Protein AF-A0A1E7RS22-F1 (afdb_monomer_lite)

Sequence (144 aa):
MAFDRTLHEDLAPDIVWSCWLAAHNDGAGYPSGLGAARYRNAADSGSMVHVKADMDSVRAYWDENANFLRDHYVFSLDKRWIVRLDQDTTLFLGRLEFMQSVTKRLGGIAEVRKMMDDDLIGGAVDVVGLGGYIDGLLDPLSRR

Structure (mmCIF, N/CA/C/O backbone):
data_AF-A0A1E7RS22-F1
#
_entry.id   AF-A0A1E7RS22-F1
#
loop_
_atom_site.group_PDB
_atom_site.id
_atom_site.type_symbol
_atom_site.label_atom_id
_atom_site.label_alt_id
_atom_site.label_comp_id
_atom_site.label_asym_id
_atom_site.label_entity_id
_atom_site.label_seq_id
_atom_site.pdbx_PDB_ins_code
_atom_site.Cartn_x
_atom_site.Cartn_y
_atom_site.Cartn_z
_atom_site.occupancy
_atom_site.B_iso_or_equiv
_atom_site.auth_seq_id
_atom_site.auth_comp_id
_atom_site.auth_asym_id
_atom_site.auth_atom_id
_atom_site.pdbx_PDB_model_num
ATOM 1 N N . MET A 1 1 ? -0.736 -4.190 6.047 1.00 92.25 1 MET A N 1
ATOM 2 C CA . MET A 1 1 ? -2.081 -3.675 5.708 1.00 92.25 1 MET A CA 1
ATOM 3 C C . MET A 1 1 ? -2.543 -4.391 4.455 1.00 92.25 1 MET A C 1
ATOM 5 O O . MET A 1 1 ? -1.691 -4.772 3.658 1.00 92.25 1 MET A O 1
ATOM 9 N N . ALA A 1 2 ? -3.840 -4.615 4.306 1.00 91.81 2 ALA A N 1
ATOM 10 C CA . ALA A 1 2 ? -4.428 -5.329 3.178 1.00 91.81 2 ALA A CA 1
ATOM 11 C C . ALA A 1 2 ? -5.670 -4.565 2.718 1.00 91.81 2 ALA A C 1
ATOM 13 O O . ALA A 1 2 ? -6.405 -4.087 3.579 1.00 91.81 2 ALA A O 1
ATOM 14 N N . PHE A 1 3 ? -5.856 -4.450 1.406 1.00 91.94 3 PHE A N 1
ATOM 15 C CA . PHE A 1 3 ? -6.994 -3.765 0.793 1.00 91.94 3 PHE A CA 1
ATOM 16 C C . PHE A 1 3 ? -7.531 -4.592 -0.376 1.00 91.94 3 PHE A C 1
ATOM 18 O O . PHE A 1 3 ? -6.738 -5.168 -1.127 1.00 91.94 3 PHE A O 1
ATOM 25 N N . ASP A 1 4 ? -8.849 -4.667 -0.510 1.00 89.19 4 ASP A N 1
ATOM 26 C CA . ASP A 1 4 ? -9.539 -5.249 -1.650 1.00 89.19 4 ASP A CA 1
ATOM 27 C C . ASP A 1 4 ? -9.197 -4.435 -2.892 1.00 89.19 4 ASP A C 1
ATOM 29 O O . ASP A 1 4 ? -9.466 -3.240 -3.010 1.00 89.19 4 ASP A O 1
ATOM 33 N N . ARG A 1 5 ? -8.569 -5.105 -3.846 1.00 83.44 5 ARG A N 1
ATOM 34 C CA . ARG A 1 5 ? -8.116 -4.462 -5.067 1.00 83.44 5 ARG A CA 1
ATOM 35 C C . ARG A 1 5 ? -9.280 -4.044 -5.969 1.00 83.44 5 ARG A C 1
ATOM 37 O O . ARG A 1 5 ? -9.139 -3.107 -6.749 1.00 83.44 5 ARG A O 1
ATOM 44 N N . THR A 1 6 ? -10.397 -4.760 -5.919 1.00 82.56 6 THR A N 1
ATOM 45 C CA . THR A 1 6 ? -11.526 -4.587 -6.840 1.00 82.56 6 THR A CA 1
ATOM 46 C C . THR A 1 6 ? -12.321 -3.311 -6.579 1.00 82.56 6 THR A C 1
ATOM 48 O O . THR A 1 6 ? -13.081 -2.877 -7.446 1.00 82.56 6 THR A O 1
ATOM 51 N N . LEU A 1 7 ? -12.118 -2.691 -5.414 1.00 85.56 7 LEU A N 1
ATOM 52 C CA . LEU A 1 7 ? -12.815 -1.481 -4.992 1.00 85.56 7 LEU A CA 1
ATOM 53 C C . LEU A 1 7 ? -12.100 -0.185 -5.398 1.00 85.56 7 LEU A C 1
ATOM 55 O O . LEU A 1 7 ? -12.718 0.879 -5.347 1.00 85.56 7 LEU A O 1
ATOM 59 N N . HIS A 1 8 ? -10.835 -0.258 -5.831 1.00 86.00 8 HIS A N 1
ATOM 60 C CA . HIS A 1 8 ? -10.003 0.923 -6.095 1.00 86.00 8 HIS A CA 1
ATOM 61 C C . HIS A 1 8 ? -9.369 0.888 -7.479 1.00 86.00 8 HIS A C 1
ATOM 63 O O . HIS A 1 8 ? -8.784 -0.115 -7.885 1.00 86.00 8 HIS A O 1
ATOM 69 N N . GLU A 1 9 ? -9.399 2.028 -8.168 1.00 81.50 9 GLU A N 1
ATOM 70 C CA . GLU A 1 9 ? -8.695 2.222 -9.442 1.00 81.50 9 GLU A CA 1
ATOM 71 C C . GLU A 1 9 ? -7.182 2.001 -9.276 1.00 81.50 9 GLU A C 1
ATOM 73 O O . GLU A 1 9 ? -6.562 1.275 -10.053 1.00 81.50 9 GLU A O 1
ATOM 78 N N . ASP A 1 10 ? -6.617 2.515 -8.180 1.00 82.50 10 ASP A N 1
ATOM 79 C CA . ASP A 1 10 ? -5.202 2.381 -7.828 1.00 82.50 10 ASP A CA 1
ATOM 80 C C . ASP A 1 10 ? -4.881 1.131 -6.999 1.00 82.50 10 ASP A C 1
ATOM 82 O O . ASP A 1 10 ? -3.869 1.070 -6.293 1.00 82.50 10 ASP A O 1
ATOM 86 N N . LEU A 1 11 ? -5.728 0.101 -7.069 1.00 86.69 11 LEU A N 1
ATOM 87 C CA . LEU A 1 11 ? -5.538 -1.195 -6.405 1.00 86.69 11 LEU A CA 1
ATOM 88 C C . LEU A 1 11 ? -5.602 -1.142 -4.862 1.00 86.69 11 LEU A C 1
ATOM 90 O O . LEU A 1 11 ? -5.609 -2.188 -4.217 1.00 86.69 11 LEU A O 1
ATOM 94 N N . ALA A 1 12 ? -5.622 0.047 -4.264 1.00 92.06 12 ALA A N 1
ATOM 95 C CA . ALA A 1 12 ? -5.824 0.351 -2.850 1.00 92.06 12 ALA A CA 1
ATOM 96 C C . ALA A 1 12 ? -6.250 1.830 -2.722 1.00 92.06 12 ALA A C 1
ATOM 98 O O . ALA A 1 12 ? -6.058 2.582 -3.681 1.00 92.06 12 ALA A O 1
ATOM 99 N N . PRO A 1 13 ? -6.754 2.292 -1.560 1.00 93.56 13 PRO A N 1
ATOM 100 C CA . PRO A 1 13 ? -7.180 3.682 -1.415 1.00 93.56 13 PRO A CA 1
ATOM 101 C C . PRO A 1 13 ? -6.041 4.685 -1.672 1.00 93.56 13 PRO A C 1
ATOM 103 O O . PRO A 1 13 ? -4.956 4.559 -1.095 1.00 93.56 13 PRO A O 1
ATOM 106 N N . ASP A 1 14 ? -6.303 5.742 -2.445 1.00 93.31 14 ASP A N 1
ATOM 107 C CA . ASP A 1 14 ? -5.317 6.765 -2.849 1.00 93.31 14 ASP A CA 1
ATOM 108 C C . ASP A 1 14 ? -4.537 7.369 -1.672 1.00 93.31 14 ASP A C 1
ATOM 110 O O . ASP A 1 14 ? -3.338 7.660 -1.760 1.00 93.31 14 ASP A O 1
ATOM 114 N N . ILE A 1 15 ? -5.211 7.554 -0.533 1.00 95.06 15 ILE A N 1
ATOM 115 C CA . ILE A 1 15 ? -4.597 8.110 0.675 1.00 95.06 15 ILE A CA 1
ATOM 116 C C . ILE A 1 15 ? -3.533 7.173 1.264 1.00 95.06 15 ILE A C 1
ATOM 118 O O . ILE A 1 15 ? -2.522 7.652 1.786 1.00 95.06 15 ILE A O 1
ATOM 122 N N . VAL A 1 16 ? -3.711 5.851 1.135 1.00 95.88 16 VAL A N 1
ATOM 123 C CA . VAL A 1 16 ? -2.733 4.839 1.563 1.00 95.88 16 VAL A CA 1
ATOM 124 C C . VAL A 1 16 ? -1.474 4.984 0.735 1.00 95.88 16 VAL A C 1
ATOM 126 O O . VAL A 1 16 ? -0.396 5.147 1.304 1.00 95.88 16 VAL A O 1
ATOM 129 N N . TRP A 1 17 ? -1.608 5.008 -0.589 1.00 95.00 17 TRP A N 1
ATOM 130 C CA . TRP A 1 17 ? -0.487 5.211 -1.500 1.00 95.00 17 TRP A CA 1
ATOM 131 C C . TRP A 1 17 ? 0.230 6.539 -1.267 1.00 95.00 17 TRP A C 1
ATOM 133 O O . TRP A 1 17 ? 1.459 6.573 -1.172 1.00 95.00 17 TRP A O 1
ATOM 143 N N . SER A 1 18 ? -0.531 7.618 -1.092 1.00 94.69 18 SER A N 1
ATOM 144 C CA . SER A 1 18 ? 0.008 8.951 -0.814 1.00 94.69 18 SER A CA 1
ATOM 145 C C . SER A 1 18 ? 0.858 8.956 0.459 1.00 94.69 18 SER A C 1
ATOM 147 O O . SER A 1 18 ? 1.999 9.421 0.459 1.00 94.69 18 SER A O 1
ATOM 149 N N . CYS A 1 19 ? 0.343 8.374 1.545 1.00 96.00 19 CYS A N 1
ATOM 150 C CA . CYS A 1 19 ? 1.058 8.266 2.816 1.00 96.00 19 CYS A CA 1
ATOM 151 C C . CYS A 1 19 ? 2.251 7.300 2.744 1.00 96.00 19 CYS A C 1
ATOM 153 O O . CYS A 1 19 ? 3.281 7.545 3.379 1.00 96.00 19 CYS A O 1
ATOM 155 N N . TRP A 1 20 ? 2.129 6.224 1.965 1.00 95.88 20 TRP A N 1
ATOM 156 C CA . TRP A 1 20 ? 3.171 5.224 1.747 1.00 95.88 20 TRP A CA 1
ATOM 157 C C . TRP A 1 20 ? 4.380 5.811 1.019 1.00 95.88 20 TRP A C 1
ATOM 159 O O . TRP A 1 20 ? 5.511 5.714 1.502 1.00 95.88 20 TRP A O 1
ATOM 169 N N . LEU A 1 21 ? 4.141 6.479 -0.112 1.00 94.12 21 LEU A N 1
ATOM 170 C CA . LEU A 1 21 ? 5.186 7.122 -0.904 1.00 94.12 21 LEU A CA 1
ATOM 171 C C . LEU A 1 21 ? 5.774 8.336 -0.182 1.00 94.12 21 LEU A C 1
ATOM 173 O O . LEU A 1 21 ? 6.987 8.522 -0.221 1.00 94.12 21 LEU A O 1
ATOM 177 N N . ALA A 1 22 ? 4.970 9.106 0.559 1.00 93.06 22 ALA A N 1
ATOM 178 C CA . ALA A 1 22 ? 5.489 10.173 1.416 1.00 93.06 22 ALA A CA 1
ATOM 179 C C . ALA A 1 22 ? 6.453 9.628 2.485 1.00 93.06 22 ALA A C 1
ATOM 181 O O . ALA A 1 22 ? 7.555 10.145 2.647 1.00 93.06 22 ALA A O 1
ATOM 182 N N . ALA A 1 23 ? 6.090 8.541 3.178 1.00 93.25 23 ALA A N 1
ATOM 183 C CA . ALA A 1 23 ? 6.978 7.914 4.158 1.00 93.25 23 ALA A CA 1
ATOM 184 C C . ALA A 1 23 ? 8.257 7.344 3.520 1.00 93.25 23 ALA A C 1
ATOM 186 O O . ALA A 1 23 ? 9.321 7.387 4.140 1.00 93.25 23 ALA A O 1
ATOM 187 N N . HIS A 1 24 ? 8.167 6.815 2.295 1.00 93.06 24 HIS A N 1
ATOM 188 C CA . HIS A 1 24 ? 9.332 6.362 1.533 1.00 93.06 24 HIS A CA 1
ATOM 189 C C . HIS A 1 24 ? 10.264 7.531 1.195 1.00 93.06 24 HIS A C 1
ATOM 191 O O . HIS A 1 24 ? 11.454 7.460 1.498 1.00 93.06 24 HIS A O 1
ATOM 197 N N . ASN A 1 25 ? 9.713 8.614 0.649 1.00 90.56 25 ASN A N 1
ATOM 198 C CA . ASN A 1 25 ? 10.466 9.787 0.215 1.00 90.56 25 ASN A CA 1
ATOM 199 C C . ASN A 1 25 ? 11.093 10.558 1.390 1.00 90.56 25 ASN A C 1
ATOM 201 O O . ASN A 1 25 ? 12.223 11.017 1.269 1.00 90.56 25 ASN A O 1
ATOM 205 N N . ASP A 1 26 ? 10.429 10.632 2.549 1.00 87.38 26 ASP A N 1
ATOM 206 C CA . ASP A 1 26 ? 10.990 11.262 3.756 1.00 87.38 26 ASP A CA 1
ATOM 207 C C . ASP A 1 26 ? 12.154 10.455 4.356 1.00 87.38 26 ASP A C 1
ATOM 209 O O . ASP A 1 26 ? 13.085 11.009 4.942 1.00 87.38 26 ASP A O 1
ATOM 213 N N . GLY A 1 27 ? 12.084 9.124 4.261 1.00 72.94 27 GLY A N 1
ATOM 214 C CA . GLY A 1 27 ? 13.067 8.215 4.845 1.00 72.94 27 GLY A CA 1
ATOM 215 C C . GLY A 1 27 ? 14.251 7.898 3.932 1.00 72.94 27 GLY A C 1
ATOM 216 O O . GLY A 1 27 ? 15.192 7.237 4.381 1.00 72.94 27 GLY A O 1
ATOM 217 N N . ALA A 1 28 ? 14.198 8.274 2.657 1.00 62.22 28 ALA A N 1
ATOM 218 C CA . ALA A 1 28 ? 15.240 8.027 1.673 1.00 62.22 28 ALA A CA 1
ATOM 219 C C . ALA A 1 28 ? 16.017 9.317 1.399 1.00 62.22 28 ALA A C 1
ATOM 221 O O . ALA A 1 28 ? 15.484 10.287 0.870 1.00 62.22 28 ALA A O 1
ATOM 222 N N . GLY A 1 29 ? 17.300 9.346 1.758 1.00 54.94 29 GLY A N 1
ATOM 223 C CA . GLY A 1 29 ? 18.166 10.452 1.362 1.00 54.94 29 GLY A CA 1
ATOM 224 C C . GLY A 1 29 ? 18.353 10.463 -0.158 1.00 54.94 29 GLY A C 1
ATOM 225 O O . GLY A 1 29 ? 19.185 9.709 -0.644 1.00 54.94 29 GLY A O 1
ATOM 226 N N . TYR A 1 30 ? 17.621 11.334 -0.869 1.00 50.16 30 TYR A N 1
ATOM 227 C CA . TYR A 1 30 ? 17.653 11.537 -2.336 1.00 50.16 30 TYR A CA 1
ATOM 228 C C . TYR A 1 30 ? 17.262 10.294 -3.174 1.00 50.16 30 TYR A C 1
ATOM 230 O O . TYR A 1 30 ? 17.406 9.168 -2.714 1.00 50.16 30 TYR A O 1
ATOM 238 N N . PRO A 1 31 ? 16.659 10.467 -4.370 1.00 58.09 31 PRO A N 1
ATOM 239 C CA . PRO A 1 31 ? 15.485 9.700 -4.779 1.00 58.09 31 PRO A CA 1
ATOM 240 C C . PRO A 1 31 ? 15.817 8.218 -4.938 1.00 58.09 31 PRO A C 1
ATOM 242 O O . PRO A 1 31 ? 16.331 7.788 -5.974 1.00 58.09 31 PRO A O 1
ATOM 245 N N . SER A 1 32 ? 15.501 7.419 -3.918 1.00 66.69 32 SER A N 1
ATOM 246 C CA . SER A 1 32 ? 15.472 5.979 -4.088 1.00 66.69 32 SER A CA 1
ATOM 247 C C . SER A 1 32 ? 14.304 5.691 -5.013 1.00 66.69 32 SER A C 1
ATOM 249 O O . SER A 1 32 ? 13.150 5.887 -4.651 1.00 66.69 32 SER A O 1
ATOM 251 N N . GLY A 1 33 ? 14.601 5.280 -6.242 1.00 86.25 33 GLY A N 1
ATOM 252 C CA . GLY A 1 33 ? 13.580 4.690 -7.092 1.00 86.25 33 GLY A CA 1
ATOM 253 C C . GLY A 1 33 ? 12.923 3.497 -6.393 1.00 86.25 33 GLY A C 1
ATOM 254 O O . GLY A 1 33 ? 13.396 2.978 -5.377 1.00 86.25 33 GLY A O 1
ATOM 255 N N . LEU A 1 34 ? 11.828 3.047 -6.971 1.00 92.88 34 LEU A N 1
ATOM 256 C CA . LEU A 1 34 ? 11.164 1.809 -6.621 1.00 92.88 34 LEU A CA 1
ATOM 257 C C . LEU A 1 34 ? 11.643 0.713 -7.568 1.00 92.88 34 LEU A C 1
ATOM 259 O O . LEU A 1 34 ? 11.951 0.965 -8.736 1.00 92.88 34 LEU A O 1
ATOM 263 N N . GLY A 1 35 ? 11.694 -0.510 -7.063 1.00 92.75 35 GLY A N 1
ATOM 264 C CA . GLY A 1 35 ? 11.750 -1.694 -7.905 1.00 92.75 35 GLY A CA 1
ATOM 265 C C . GLY A 1 35 ? 10.338 -2.202 -8.158 1.00 92.75 35 GLY A C 1
ATOM 266 O O . GLY A 1 35 ? 9.504 -2.198 -7.251 1.00 92.75 35 GLY A O 1
ATOM 267 N N . ALA A 1 36 ? 10.075 -2.658 -9.377 1.00 93.00 36 ALA A N 1
ATOM 268 C CA . ALA A 1 36 ? 8.849 -3.353 -9.721 1.00 93.00 36 ALA A CA 1
ATOM 269 C C . ALA A 1 36 ? 9.161 -4.632 -10.502 1.00 93.00 36 ALA A C 1
ATOM 271 O O . ALA A 1 36 ? 9.970 -4.625 -11.430 1.00 93.00 36 ALA A O 1
ATOM 272 N N . ALA A 1 37 ? 8.557 -5.754 -10.120 1.00 91.31 37 ALA A N 1
ATOM 273 C CA . ALA A 1 37 ? 8.814 -7.044 -10.754 1.00 91.31 37 ALA A CA 1
ATOM 274 C C . ALA A 1 37 ? 7.571 -7.930 -10.740 1.00 91.31 37 ALA A C 1
ATOM 276 O O . ALA A 1 37 ? 6.779 -7.911 -9.800 1.00 91.31 37 ALA A O 1
ATOM 277 N N . ARG A 1 38 ? 7.424 -8.769 -11.769 1.00 88.69 38 ARG A N 1
ATOM 278 C CA . ARG A 1 38 ? 6.416 -9.839 -11.768 1.00 88.69 38 ARG A CA 1
ATOM 279 C C . ARG A 1 38 ? 6.733 -10.846 -10.679 1.00 88.69 38 ARG A C 1
ATOM 281 O O .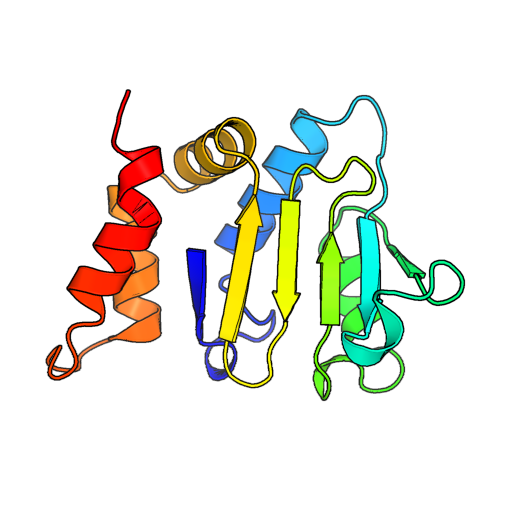 ARG A 1 38 ? 7.885 -11.253 -10.563 1.00 88.69 38 ARG A O 1
ATOM 288 N N . TYR A 1 39 ? 5.707 -11.343 -9.991 1.00 85.00 39 TYR A N 1
ATOM 289 C CA . TYR A 1 39 ? 5.851 -12.382 -8.968 1.00 85.00 39 TYR A CA 1
ATOM 290 C C . TYR A 1 39 ? 6.695 -13.570 -9.459 1.00 85.00 39 TYR A C 1
ATOM 292 O O . TYR A 1 39 ? 7.703 -13.922 -8.851 1.00 85.00 39 TYR A O 1
ATOM 300 N N . ARG A 1 40 ? 6.351 -14.120 -10.633 1.00 83.56 40 ARG A N 1
ATOM 301 C CA . ARG A 1 40 ? 7.055 -15.263 -11.252 1.00 83.56 40 ARG A CA 1
ATOM 302 C C . ARG A 1 40 ? 8.533 -15.006 -11.579 1.00 83.56 40 ARG A C 1
ATOM 304 O O . ARG A 1 40 ? 9.282 -15.951 -11.791 1.00 83.56 40 ARG A O 1
ATOM 311 N N . ASN A 1 41 ? 8.928 -13.739 -11.643 1.00 82.44 41 ASN A N 1
ATOM 312 C CA . ASN A 1 41 ? 10.271 -13.292 -11.982 1.00 82.44 41 ASN A CA 1
ATOM 313 C C . ASN A 1 41 ? 10.989 -12.680 -10.767 1.00 82.44 41 ASN A C 1
ATOM 315 O O . ASN A 1 41 ? 12.104 -12.200 -10.906 1.00 82.44 41 ASN A O 1
ATOM 319 N N . ALA A 1 42 ? 10.385 -12.684 -9.574 1.00 71.94 42 ALA A N 1
ATOM 320 C CA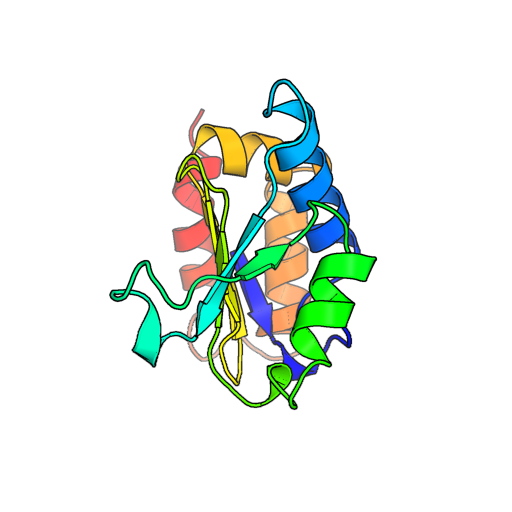 . ALA A 1 42 ? 10.926 -11.976 -8.413 1.00 71.94 42 ALA A CA 1
ATOM 321 C C . ALA A 1 42 ? 12.309 -12.492 -7.962 1.00 71.94 42 ALA A C 1
ATOM 323 O O . ALA A 1 42 ? 13.045 -11.771 -7.294 1.00 71.94 42 ALA A O 1
ATOM 324 N N . ALA A 1 43 ? 12.669 -13.727 -8.333 1.00 73.94 43 ALA A N 1
ATOM 325 C CA . ALA A 1 43 ? 13.984 -14.315 -8.074 1.00 73.94 43 ALA A CA 1
ATOM 326 C C . ALA A 1 43 ? 15.051 -13.938 -9.121 1.00 73.94 43 ALA A C 1
ATOM 328 O O . ALA A 1 43 ? 16.238 -14.157 -8.884 1.00 73.94 43 ALA A O 1
ATOM 329 N N . ASP A 1 44 ? 14.649 -13.387 -10.267 1.00 76.88 44 ASP A N 1
ATOM 330 C CA . ASP A 1 44 ? 15.547 -12.965 -11.335 1.00 76.88 44 ASP A CA 1
ATOM 331 C C . ASP A 1 44 ? 15.783 -11.451 -11.255 1.00 76.88 44 ASP A C 1
ATOM 333 O O . ASP A 1 44 ? 14.948 -10.630 -11.633 1.00 76.88 44 ASP A O 1
ATOM 337 N N . SER A 1 45 ? 16.965 -11.069 -10.773 1.00 63.78 45 SER A N 1
ATOM 338 C CA . SER A 1 45 ? 17.363 -9.664 -10.649 1.00 63.78 45 SER A CA 1
ATOM 339 C C . SER A 1 45 ? 17.389 -8.912 -11.985 1.00 63.78 45 SER A C 1
ATOM 341 O O . SER A 1 45 ? 17.331 -7.684 -11.980 1.00 63.78 45 SER A O 1
ATOM 343 N N . GLY A 1 46 ? 17.481 -9.618 -13.120 1.00 70.44 46 GLY A N 1
ATOM 344 C CA . GLY A 1 46 ? 17.512 -9.013 -14.453 1.00 70.44 46 GLY A CA 1
ATOM 345 C C . GLY A 1 46 ? 16.151 -8.535 -14.964 1.00 70.44 46 GLY A C 1
ATOM 346 O O . GLY A 1 46 ? 16.103 -7.782 -15.933 1.00 70.44 46 GLY A O 1
ATOM 347 N N . SER A 1 47 ? 15.051 -8.943 -14.328 1.00 79.06 47 SER A N 1
ATOM 348 C CA . SER A 1 47 ? 13.687 -8.637 -14.780 1.00 79.06 47 SER A CA 1
ATOM 349 C C . SER A 1 47 ? 12.946 -7.621 -13.901 1.00 79.06 47 SER A C 1
ATOM 351 O O . SER A 1 47 ? 11.738 -7.422 -14.058 1.00 79.06 47 SER A O 1
ATOM 353 N N . MET A 1 48 ? 13.676 -6.936 -13.017 1.00 86.69 48 MET A N 1
ATOM 354 C CA . MET A 1 48 ? 13.192 -5.771 -12.278 1.00 86.69 48 MET A CA 1
ATOM 355 C C . MET A 1 48 ? 13.159 -4.525 -13.173 1.00 86.69 48 MET A C 1
ATOM 357 O O . MET A 1 48 ? 14.118 -4.219 -13.879 1.00 86.69 48 MET A O 1
ATOM 361 N N . VAL A 1 49 ? 12.078 -3.761 -13.066 1.00 90.50 49 VAL A N 1
ATOM 362 C CA . VAL A 1 49 ? 11.925 -2.427 -13.649 1.00 90.50 49 VAL A CA 1
ATOM 363 C C . VAL A 1 49 ? 12.137 -1.381 -12.558 1.00 90.50 49 VAL A C 1
ATOM 365 O O . VAL A 1 49 ? 11.630 -1.528 -11.447 1.00 90.50 49 VAL A O 1
ATOM 368 N N . HIS A 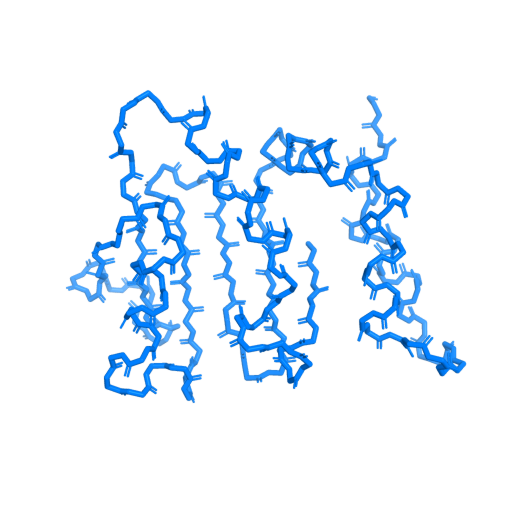1 50 ? 12.885 -0.322 -12.866 1.00 92.31 50 HIS A N 1
ATOM 369 C CA . HIS A 1 50 ? 12.997 0.837 -11.984 1.00 92.31 50 HIS A CA 1
ATOM 370 C C . HIS A 1 50 ? 11.864 1.822 -12.260 1.00 92.31 50 HIS A C 1
ATOM 372 O O . HIS A 1 50 ? 11.671 2.253 -13.395 1.00 92.31 50 HIS A O 1
ATOM 378 N N . VAL A 1 51 ? 11.159 2.209 -11.205 1.00 92.56 51 VAL A N 1
ATOM 379 C CA . VAL A 1 51 ? 10.030 3.142 -11.243 1.00 92.56 51 VAL A CA 1
ATOM 380 C C . VAL A 1 51 ? 10.366 4.331 -10.345 1.00 92.56 51 VAL A C 1
ATOM 382 O O . VAL A 1 51 ? 11.085 4.180 -9.358 1.00 92.56 51 VAL A O 1
ATOM 385 N N . LYS A 1 52 ? 9.903 5.540 -10.666 1.00 92.69 52 LYS A N 1
ATOM 386 C CA . LYS A 1 52 ? 10.055 6.662 -9.727 1.00 92.69 52 LYS A CA 1
ATOM 387 C C . LYS A 1 52 ? 9.122 6.471 -8.531 1.00 92.69 52 LYS A C 1
ATOM 389 O O . LYS A 1 52 ? 8.090 5.816 -8.637 1.00 92.69 52 LYS A O 1
ATOM 394 N N . ALA A 1 53 ? 9.488 7.044 -7.389 1.00 91.38 53 ALA A N 1
ATOM 395 C CA . ALA A 1 53 ? 8.699 6.968 -6.163 1.00 91.38 53 ALA A CA 1
ATOM 396 C C . ALA A 1 53 ? 7.528 7.973 -6.151 1.00 91.38 53 ALA A C 1
ATOM 398 O O . ALA A 1 53 ? 7.387 8.777 -5.227 1.00 91.38 53 ALA A O 1
ATOM 399 N N . ASP A 1 54 ? 6.701 7.925 -7.196 1.00 92.00 54 ASP A N 1
ATOM 400 C CA . ASP A 1 54 ? 5.486 8.719 -7.377 1.00 92.00 54 ASP A CA 1
ATOM 401 C C . ASP A 1 54 ? 4.365 7.862 -7.990 1.00 92.00 54 ASP A C 1
ATOM 403 O O . ASP A 1 54 ? 4.626 6.848 -8.642 1.00 92.00 54 ASP A O 1
ATOM 407 N N . MET A 1 55 ? 3.110 8.253 -7.744 1.00 91.44 55 MET A N 1
ATOM 408 C CA . MET A 1 55 ? 1.951 7.472 -8.191 1.00 91.44 55 MET A CA 1
ATOM 409 C C . MET A 1 55 ? 1.812 7.425 -9.705 1.00 91.44 55 MET A C 1
ATOM 411 O O . MET A 1 55 ? 1.429 6.389 -10.235 1.00 91.44 55 MET A O 1
ATOM 415 N N . ASP A 1 56 ? 2.163 8.495 -10.413 1.00 92.75 56 ASP A N 1
ATOM 416 C CA . ASP A 1 56 ? 2.041 8.528 -11.871 1.00 92.75 56 ASP A CA 1
ATOM 417 C C . ASP A 1 56 ? 2.962 7.496 -12.528 1.00 92.75 56 ASP A C 1
ATOM 419 O O . ASP A 1 56 ? 2.566 6.797 -13.458 1.00 92.75 56 ASP A O 1
ATOM 423 N N . SER A 1 57 ? 4.176 7.331 -12.003 1.00 92.44 57 SER A N 1
ATOM 424 C CA . SER A 1 57 ? 5.123 6.328 -12.488 1.00 92.44 57 SER A CA 1
ATOM 425 C C . SER A 1 57 ? 4.699 4.908 -12.117 1.00 92.44 57 SER A C 1
ATOM 427 O O . SER A 1 57 ? 4.890 3.982 -12.907 1.00 92.44 57 SER A O 1
ATOM 429 N N . VAL A 1 58 ? 4.111 4.724 -10.933 1.00 91.19 58 VAL A N 1
ATOM 430 C CA . VAL A 1 58 ? 3.552 3.436 -10.502 1.00 91.19 58 VAL A CA 1
ATOM 431 C C . VAL A 1 58 ? 2.357 3.035 -11.380 1.00 91.19 58 VAL A C 1
ATOM 433 O O . VAL A 1 58 ? 2.319 1.904 -11.863 1.00 91.19 58 VAL A O 1
ATOM 436 N N . ARG A 1 59 ? 1.447 3.968 -11.680 1.00 90.56 59 ARG A N 1
ATOM 437 C CA . ARG A 1 59 ? 0.322 3.766 -12.607 1.00 90.56 59 ARG A CA 1
ATOM 438 C C . ARG A 1 59 ? 0.799 3.449 -14.020 1.00 90.56 59 ARG A C 1
ATOM 440 O O . ARG A 1 59 ? 0.381 2.449 -14.596 1.00 90.56 59 ARG A O 1
ATOM 447 N N . ALA A 1 60 ? 1.761 4.217 -14.535 1.00 91.62 60 ALA A N 1
ATOM 448 C CA . ALA A 1 60 ? 2.346 3.964 -15.851 1.00 91.62 60 ALA A CA 1
ATOM 449 C C . ALA A 1 60 ? 2.922 2.541 -15.965 1.00 91.62 60 ALA A C 1
ATOM 451 O O . ALA A 1 60 ? 2.768 1.888 -16.995 1.00 91.62 60 ALA A O 1
ATOM 452 N N . TYR A 1 61 ? 3.543 2.034 -14.895 1.00 90.31 61 TYR A N 1
ATOM 453 C CA . TYR A 1 61 ? 4.026 0.657 -14.837 1.00 90.31 61 TYR A CA 1
ATOM 454 C C . TYR A 1 61 ? 2.897 -0.389 -14.866 1.00 90.31 61 TYR A C 1
ATOM 456 O O . TYR A 1 61 ? 3.052 -1.442 -15.491 1.00 90.31 61 TYR A O 1
ATOM 464 N N . TRP A 1 62 ? 1.775 -0.135 -14.189 1.00 86.25 62 TRP A N 1
ATOM 465 C CA . TRP A 1 62 ? 0.615 -1.035 -14.183 1.00 86.25 62 TRP A CA 1
ATOM 466 C C . TRP A 1 62 ? -0.077 -1.117 -15.542 1.00 86.25 62 TRP A C 1
ATOM 468 O O . TRP A 1 62 ? -0.456 -2.216 -15.969 1.00 86.25 62 TRP A O 1
ATOM 478 N N . ASP A 1 63 ? -0.201 0.023 -16.218 1.00 86.81 63 ASP A N 1
ATOM 479 C CA . ASP A 1 63 ? -0.827 0.131 -17.536 1.00 86.81 63 ASP A CA 1
ATOM 480 C C . ASP A 1 63 ? 0.031 -0.515 -18.627 1.00 86.81 63 ASP A C 1
ATOM 482 O O . ASP A 1 63 ? -0.480 -1.093 -19.595 1.00 86.81 63 ASP A O 1
ATOM 486 N N . GLU A 1 64 ? 1.354 -0.483 -18.459 1.00 87.31 64 GLU A N 1
ATOM 487 C CA . GLU A 1 64 ? 2.282 -1.073 -19.409 1.00 87.31 64 GLU A CA 1
ATOM 488 C C . GLU A 1 64 ? 2.034 -2.583 -19.572 1.00 87.31 64 GLU A C 1
ATOM 490 O O . GLU A 1 64 ? 2.069 -3.365 -18.621 1.00 87.31 64 GLU A O 1
ATOM 495 N N . ASN A 1 65 ? 1.817 -3.030 -20.815 1.00 83.19 65 ASN A N 1
ATOM 496 C CA . ASN A 1 65 ? 1.659 -4.446 -21.170 1.00 83.19 65 ASN A CA 1
ATOM 497 C C . ASN A 1 65 ? 0.582 -5.196 -20.353 1.00 83.19 65 ASN A C 1
ATOM 499 O O . ASN A 1 65 ? 0.708 -6.412 -20.139 1.00 83.19 65 ASN A O 1
ATOM 503 N N . ALA A 1 66 ? -0.453 -4.475 -19.901 1.00 80.19 66 ALA A N 1
ATOM 504 C CA . ALA A 1 66 ? -1.500 -4.978 -19.015 1.00 80.19 66 ALA A CA 1
ATOM 505 C C . ALA A 1 66 ? -0.927 -5.668 -17.763 1.00 80.19 66 ALA A C 1
ATOM 507 O O . ALA A 1 66 ? -1.371 -6.752 -17.366 1.00 80.19 66 ALA A O 1
ATOM 508 N N . ASN A 1 67 ? 0.106 -5.070 -17.160 1.00 82.12 67 ASN A N 1
ATOM 509 C CA . ASN A 1 67 ? 0.731 -5.586 -15.946 1.00 82.12 67 ASN A CA 1
ATOM 510 C C . ASN A 1 67 ? -0.278 -5.709 -14.799 1.00 82.12 67 ASN A C 1
ATOM 512 O O . ASN A 1 67 ? -0.186 -6.661 -14.027 1.00 82.12 67 ASN A O 1
ATOM 516 N N . PHE A 1 68 ? -1.297 -4.852 -14.743 1.00 77.31 68 PHE A N 1
ATOM 517 C CA . PHE A 1 68 ? -2.379 -4.987 -13.772 1.00 77.31 68 PHE A CA 1
ATOM 518 C C . PHE A 1 68 ? -3.031 -6.390 -13.779 1.00 77.31 68 PHE A C 1
ATOM 520 O O . PHE A 1 68 ? -3.407 -6.882 -12.724 1.00 77.31 68 PHE A O 1
ATOM 527 N N . LEU A 1 69 ? -3.107 -7.117 -14.901 1.00 81.50 69 LEU A N 1
ATOM 528 C CA . LEU A 1 69 ? -3.719 -8.461 -14.948 1.00 81.50 69 LEU A CA 1
ATOM 529 C C . LEU A 1 69 ? -2.905 -9.567 -14.248 1.00 81.50 69 LEU A C 1
ATOM 531 O O . LEU A 1 69 ? -3.305 -10.733 -14.258 1.00 81.50 69 LEU A O 1
ATOM 535 N N . ARG A 1 70 ? -1.729 -9.246 -13.709 1.00 85.44 70 ARG A N 1
ATOM 536 C CA . ARG A 1 70 ? -0.782 -10.223 -13.167 1.00 85.44 70 ARG A CA 1
ATOM 537 C C . ARG A 1 70 ? -0.297 -9.803 -11.791 1.00 85.44 70 ARG A C 1
ATOM 539 O O . ARG A 1 70 ? -0.197 -8.615 -11.498 1.00 85.44 70 ARG A O 1
ATOM 546 N N . ASP A 1 71 ? 0.140 -10.793 -11.028 1.00 89.75 71 ASP A N 1
ATOM 547 C CA . ASP A 1 71 ? 0.771 -10.566 -9.739 1.00 89.75 71 ASP A CA 1
ATOM 548 C C . ASP A 1 71 ? 2.113 -9.854 -9.881 1.00 89.75 71 ASP A C 1
ATOM 550 O O . ASP A 1 71 ? 3.034 -10.319 -10.575 1.00 89.75 71 ASP A O 1
ATOM 554 N N . HIS A 1 72 ? 2.239 -8.749 -9.159 1.00 91.31 72 HIS A N 1
ATOM 555 C CA . HIS A 1 72 ? 3.437 -7.927 -9.149 1.00 91.31 72 HIS A CA 1
ATOM 556 C C . HIS A 1 72 ? 3.861 -7.569 -7.735 1.00 91.31 72 HIS A C 1
ATOM 558 O O . HIS A 1 72 ? 3.071 -7.541 -6.793 1.00 91.31 72 HIS A O 1
ATOM 564 N N . TYR A 1 73 ? 5.140 -7.255 -7.617 1.00 92.75 73 TYR A N 1
ATOM 565 C CA . TYR A 1 73 ? 5.701 -6.597 -6.462 1.00 92.75 73 TYR A CA 1
ATOM 566 C C . TYR A 1 73 ? 6.138 -5.196 -6.842 1.00 92.75 73 TYR A C 1
ATOM 568 O O . TYR A 1 73 ? 6.815 -5.023 -7.853 1.00 92.75 73 TYR A O 1
ATOM 576 N N . VAL A 1 74 ? 5.808 -4.233 -5.991 1.00 93.88 74 VAL A N 1
ATOM 577 C CA . VAL A 1 74 ? 6.438 -2.912 -5.946 1.00 93.88 74 VAL A CA 1
ATOM 578 C C . VAL A 1 74 ? 7.181 -2.836 -4.622 1.00 93.88 74 VAL A C 1
ATOM 580 O O . VAL A 1 74 ? 6.623 -3.187 -3.588 1.00 93.88 74 VAL A O 1
ATOM 583 N N . PHE A 1 75 ? 8.446 -2.443 -4.612 1.00 93.44 75 PHE A N 1
ATOM 584 C CA . PHE A 1 75 ? 9.266 -2.510 -3.404 1.00 93.44 75 PHE A CA 1
ATOM 585 C C . PHE A 1 75 ? 10.294 -1.393 -3.341 1.00 93.44 75 PHE A C 1
ATOM 587 O O . PHE A 1 75 ? 10.706 -0.832 -4.359 1.00 93.44 75 PHE A O 1
ATOM 594 N N . SER A 1 76 ? 10.756 -1.100 -2.128 1.00 93.12 76 SER A N 1
ATOM 595 C CA . SER A 1 76 ? 11.886 -0.200 -1.948 1.00 93.12 76 SER A CA 1
ATOM 596 C C . SER A 1 76 ? 13.203 -0.914 -2.255 1.00 93.12 76 SER A C 1
ATOM 598 O O . SER A 1 76 ? 13.429 -2.052 -1.835 1.00 93.12 76 SER A O 1
ATOM 600 N N . LEU A 1 77 ? 14.113 -0.237 -2.960 1.00 89.69 77 LEU A N 1
ATOM 601 C CA . LEU A 1 77 ? 15.412 -0.812 -3.340 1.00 89.69 77 LEU A CA 1
ATOM 602 C C . LEU A 1 77 ? 16.298 -1.153 -2.127 1.00 89.69 77 LEU A C 1
ATOM 604 O O . LEU A 1 77 ? 17.123 -2.062 -2.179 1.00 89.69 77 LEU A O 1
ATOM 608 N N . ASP A 1 78 ? 16.080 -0.469 -1.005 1.00 87.56 78 ASP A N 1
ATOM 609 C CA . ASP A 1 78 ? 16.734 -0.722 0.284 1.00 87.56 78 ASP A CA 1
ATOM 610 C C . ASP A 1 78 ? 16.062 -1.825 1.130 1.00 87.56 78 ASP A C 1
ATOM 612 O O . ASP A 1 78 ? 16.476 -2.083 2.264 1.00 87.56 78 ASP A O 1
ATOM 616 N N . LYS A 1 79 ? 15.034 -2.498 0.591 1.00 88.06 79 LYS A N 1
ATOM 617 C CA . LYS A 1 79 ? 14.334 -3.625 1.230 1.00 88.06 79 LYS A CA 1
ATOM 618 C C . LYS A 1 79 ? 13.716 -3.268 2.590 1.00 88.06 79 LYS A C 1
ATOM 620 O O . LYS A 1 79 ? 13.692 -4.086 3.519 1.00 88.06 79 LYS A O 1
ATOM 625 N N . ARG A 1 80 ? 13.243 -2.029 2.740 1.00 91.06 80 ARG A N 1
ATOM 626 C CA . ARG A 1 80 ? 12.442 -1.582 3.889 1.00 91.06 80 ARG A CA 1
ATOM 627 C C . ARG A 1 80 ? 10.972 -1.957 3.760 1.00 91.06 80 ARG A C 1
ATOM 629 O O . ARG A 1 80 ? 10.330 -2.149 4.792 1.00 91.06 80 ARG A O 1
ATOM 636 N N . TRP A 1 81 ? 10.452 -2.091 2.545 1.00 94.81 81 TRP A N 1
ATOM 637 C CA . TRP A 1 81 ? 9.064 -2.477 2.324 1.00 94.81 81 TRP A CA 1
ATOM 638 C C . TRP A 1 81 ? 8.825 -3.115 0.957 1.00 94.81 81 TRP A C 1
ATOM 640 O O . TRP A 1 81 ? 9.636 -2.994 0.038 1.00 94.81 81 TRP A O 1
ATOM 650 N N . ILE A 1 82 ? 7.689 -3.798 0.850 1.00 94.94 82 ILE A N 1
ATOM 651 C CA . ILE A 1 82 ? 7.167 -4.429 -0.357 1.00 94.94 82 ILE A CA 1
ATOM 652 C C . ILE A 1 82 ? 5.639 -4.335 -0.367 1.00 94.94 82 ILE A C 1
ATOM 654 O O . ILE A 1 82 ? 4.980 -4.477 0.661 1.00 94.94 82 ILE A O 1
ATOM 658 N N . VAL A 1 83 ? 5.081 -4.106 -1.545 1.00 95.25 83 VAL A N 1
ATOM 659 C CA . VAL A 1 83 ? 3.654 -4.166 -1.829 1.00 95.25 83 VAL A CA 1
ATOM 660 C C . VAL A 1 83 ? 3.436 -5.289 -2.829 1.00 95.25 83 VAL A C 1
ATOM 662 O O . VAL A 1 83 ? 4.029 -5.275 -3.910 1.00 95.25 83 VAL A O 1
ATOM 665 N N . ARG A 1 84 ? 2.622 -6.280 -2.463 1.00 93.31 84 ARG A N 1
ATOM 666 C CA . ARG A 1 84 ? 2.145 -7.303 -3.396 1.00 93.31 84 ARG A CA 1
ATOM 667 C C . ARG A 1 84 ? 0.836 -6.822 -3.998 1.00 93.31 84 ARG A C 1
ATOM 669 O O . ARG A 1 84 ? -0.112 -6.559 -3.266 1.00 93.31 84 ARG A O 1
ATOM 676 N N . LEU A 1 85 ? 0.806 -6.748 -5.316 1.00 90.00 85 LEU A N 1
ATOM 677 C CA . LEU A 1 85 ? -0.379 -6.489 -6.115 1.00 90.00 85 LEU A CA 1
ATOM 678 C C . LEU A 1 85 ? -0.896 -7.858 -6.562 1.00 90.00 85 LEU A C 1
ATOM 680 O O . LEU A 1 85 ? -0.404 -8.389 -7.556 1.00 90.00 85 LEU A O 1
ATOM 684 N N . ASP A 1 86 ? -1.766 -8.478 -5.763 1.00 85.50 86 ASP A N 1
ATOM 685 C CA . ASP A 1 86 ? -2.425 -9.752 -6.091 1.00 85.50 86 ASP A CA 1
ATOM 686 C C . ASP A 1 86 ? -3.645 -9.496 -7.001 1.00 85.50 86 ASP A C 1
ATOM 688 O O . ASP A 1 86 ? -3.995 -8.344 -7.285 1.00 85.50 86 ASP A O 1
ATOM 692 N N . GLN A 1 87 ? -4.300 -10.550 -7.484 1.00 77.31 87 GLN A N 1
ATOM 693 C CA . GLN A 1 87 ? -5.527 -10.419 -8.277 1.00 77.31 87 GLN A CA 1
ATOM 694 C C . GLN A 1 87 ? -6.697 -9.858 -7.462 1.00 77.31 87 GLN A C 1
ATOM 696 O O . GLN A 1 87 ? -7.429 -9.018 -7.978 1.00 77.31 87 GLN A O 1
ATOM 701 N N . ASP A 1 88 ? -6.803 -10.241 -6.188 1.00 84.19 88 ASP A N 1
ATOM 702 C CA . ASP A 1 88 ? -7.950 -9.890 -5.338 1.00 84.19 88 ASP A CA 1
ATOM 703 C C . ASP A 1 88 ? -7.584 -8.922 -4.203 1.00 84.19 88 ASP A C 1
ATOM 705 O O . ASP A 1 88 ? -8.446 -8.344 -3.547 1.00 84.19 88 ASP A O 1
ATOM 709 N N . THR A 1 89 ? -6.293 -8.735 -3.917 1.00 88.38 89 THR A N 1
ATOM 710 C CA . THR A 1 89 ? -5.864 -7.974 -2.737 1.00 88.38 89 THR A CA 1
ATOM 711 C C . THR A 1 89 ? -4.538 -7.266 -2.965 1.00 88.38 89 THR A C 1
ATOM 713 O O . THR A 1 89 ? -3.569 -7.841 -3.460 1.00 88.38 89 THR A O 1
ATOM 716 N N . THR A 1 90 ? -4.451 -6.025 -2.505 1.00 92.69 90 THR A N 1
ATOM 717 C CA . THR A 1 90 ? -3.182 -5.316 -2.374 1.00 92.69 90 THR A CA 1
ATOM 718 C C . THR A 1 90 ? -2.661 -5.449 -0.950 1.00 92.69 90 THR A C 1
ATOM 720 O O . THR A 1 90 ? -3.286 -5.003 0.013 1.00 92.69 90 THR A O 1
ATOM 723 N N . LEU A 1 91 ? -1.486 -6.063 -0.804 1.00 93.81 91 LEU A N 1
ATOM 724 C CA . LEU A 1 91 ? -0.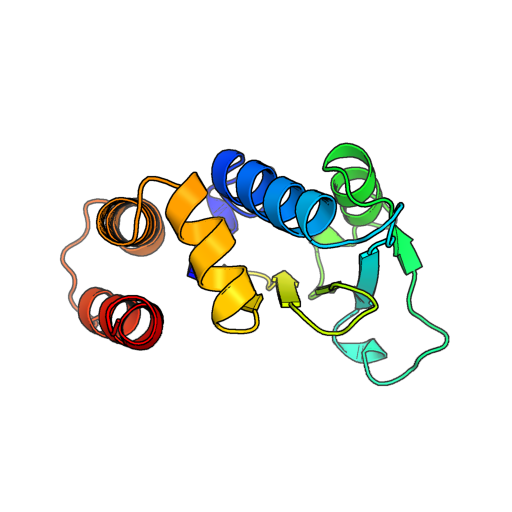850 -6.311 0.488 1.00 93.81 91 LEU A CA 1
ATOM 725 C C . LEU A 1 91 ? 0.352 -5.396 0.675 1.00 93.81 91 LEU A C 1
ATOM 727 O O . LEU A 1 91 ? 1.368 -5.540 0.000 1.00 93.81 91 LEU A O 1
ATOM 731 N N . PHE A 1 92 ? 0.260 -4.510 1.656 1.00 95.62 92 PHE A N 1
ATOM 732 C CA . PHE A 1 92 ? 1.331 -3.620 2.081 1.00 95.62 92 PHE A CA 1
ATOM 733 C C . PHE A 1 92 ? 2.082 -4.220 3.268 1.00 95.62 92 PHE A C 1
ATOM 735 O O . PHE A 1 92 ? 1.509 -4.417 4.349 1.00 95.62 92 PHE A O 1
ATOM 742 N N . LEU A 1 93 ? 3.381 -4.448 3.089 1.00 94.50 93 LEU A N 1
ATOM 743 C CA . LEU A 1 93 ? 4.272 -4.981 4.109 1.00 94.50 93 LEU A CA 1
ATOM 744 C C . LEU A 1 93 ? 5.531 -4.124 4.214 1.00 94.50 93 LEU A C 1
ATOM 746 O O . LEU A 1 93 ? 6.165 -3.781 3.222 1.00 94.50 93 LEU A O 1
ATOM 750 N N . GLY A 1 94 ? 5.946 -3.818 5.435 1.00 94.19 94 GLY A N 1
ATOM 751 C CA . GLY A 1 94 ? 7.164 -3.062 5.680 1.00 94.19 94 GLY A CA 1
ATOM 752 C C . GLY A 1 94 ? 7.784 -3.406 7.018 1.00 94.19 94 GLY A C 1
ATOM 753 O O . GLY A 1 94 ? 7.162 -4.042 7.871 1.00 94.19 94 GLY A O 1
ATOM 754 N N . ARG A 1 95 ? 9.025 -2.961 7.210 1.00 92.81 95 ARG A N 1
ATOM 755 C CA . ARG A 1 95 ? 9.664 -2.964 8.528 1.00 92.81 95 ARG A CA 1
ATOM 756 C C . ARG A 1 95 ? 8.849 -2.121 9.506 1.00 92.81 95 ARG A C 1
ATOM 758 O O . ARG A 1 95 ? 8.216 -1.145 9.104 1.00 92.81 95 ARG A O 1
ATOM 765 N N . LEU A 1 96 ? 8.926 -2.467 10.789 1.00 91.56 96 LEU A N 1
ATOM 766 C CA . LEU A 1 96 ? 8.116 -1.857 11.844 1.00 91.56 96 LEU A CA 1
ATOM 767 C C . LEU A 1 96 ? 8.169 -0.320 11.833 1.00 91.56 96 LEU A C 1
ATOM 769 O O . LEU A 1 96 ? 7.126 0.319 11.755 1.00 91.56 96 LEU A O 1
ATOM 773 N N . GLU A 1 97 ? 9.365 0.270 11.820 1.00 91.19 97 GLU A N 1
ATOM 774 C CA . GLU A 1 97 ? 9.549 1.732 11.827 1.00 91.19 97 GLU A CA 1
ATOM 775 C C . GLU A 1 97 ? 8.909 2.417 10.608 1.00 91.19 97 GLU A C 1
ATOM 777 O O . GLU A 1 97 ? 8.286 3.475 10.723 1.00 91.19 97 GLU A O 1
ATOM 782 N N . PHE A 1 98 ? 9.016 1.793 9.430 1.00 93.25 98 PHE A N 1
ATOM 783 C CA . PHE A 1 98 ? 8.387 2.297 8.212 1.00 93.25 98 PHE A CA 1
ATOM 784 C C . PHE A 1 98 ? 6.861 2.242 8.331 1.00 93.25 98 PHE A C 1
ATOM 786 O O . PHE A 1 98 ? 6.177 3.235 8.085 1.00 93.25 98 PHE A O 1
ATOM 793 N N . MET A 1 99 ? 6.329 1.108 8.787 1.00 94.62 99 MET A N 1
ATOM 794 C CA . MET A 1 99 ? 4.893 0.924 8.985 1.00 94.62 99 MET A CA 1
ATOM 795 C C . MET A 1 99 ? 4.329 1.889 10.033 1.00 94.62 99 MET A C 1
ATOM 797 O O . MET A 1 99 ? 3.251 2.441 9.826 1.00 94.62 99 MET A O 1
ATOM 801 N N . GLN A 1 100 ? 5.056 2.164 11.120 1.00 93.06 100 GLN A N 1
ATOM 802 C CA . GLN A 1 100 ? 4.680 3.172 12.116 1.00 93.06 100 GLN A CA 1
ATOM 803 C C . GLN A 1 100 ? 4.638 4.580 11.506 1.00 93.06 100 GLN A C 1
ATOM 805 O O . GLN A 1 100 ? 3.699 5.338 11.755 1.00 93.06 100 GLN A O 1
ATOM 810 N N . SER A 1 101 ? 5.623 4.919 10.669 1.00 93.94 101 SER A N 1
ATOM 811 C CA . SER A 1 101 ? 5.690 6.194 9.946 1.00 93.94 101 SER A CA 1
ATOM 812 C C . SER A 1 101 ? 4.476 6.391 9.028 1.00 93.94 101 SER A C 1
ATOM 814 O O . SER A 1 101 ? 3.835 7.447 9.066 1.00 93.94 101 SER A O 1
ATOM 816 N N . VAL A 1 102 ? 4.112 5.367 8.250 1.00 96.00 102 VAL A N 1
ATOM 817 C CA . VAL A 1 102 ? 2.915 5.382 7.394 1.00 96.00 102 VAL A CA 1
ATOM 818 C C . VAL A 1 102 ? 1.643 5.482 8.234 1.00 96.00 102 VAL A C 1
ATOM 820 O O . VAL A 1 102 ? 0.817 6.360 8.006 1.00 96.00 102 VAL A O 1
ATOM 823 N N . THR A 1 103 ? 1.510 4.632 9.250 1.00 95.31 103 THR A N 1
ATOM 824 C CA . THR A 1 103 ? 0.322 4.571 10.114 1.00 95.31 103 THR A CA 1
ATOM 825 C C . THR A 1 103 ? 0.056 5.905 10.803 1.00 95.31 103 THR A C 1
ATOM 827 O O . THR A 1 103 ? -1.084 6.349 10.881 1.00 95.31 103 THR A O 1
ATOM 830 N N . LYS A 1 104 ? 1.106 6.598 11.257 1.00 95.00 104 LYS A N 1
ATOM 831 C CA . LYS A 1 104 ? 0.983 7.942 11.8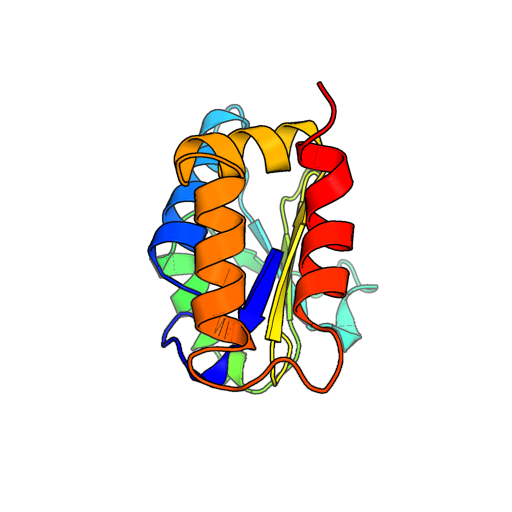32 1.00 95.00 104 LYS A CA 1
ATOM 832 C C . LYS A 1 104 ? 0.418 8.953 10.827 1.00 95.00 104 LYS A C 1
ATOM 834 O O . LYS A 1 104 ? -0.380 9.797 11.222 1.00 95.00 104 LYS A O 1
ATOM 839 N N . ARG A 1 105 ? 0.822 8.880 9.553 1.00 96.31 105 ARG A N 1
ATOM 840 C CA . ARG A 1 105 ? 0.318 9.767 8.484 1.00 96.31 105 ARG A CA 1
ATOM 841 C C . ARG A 1 105 ? -1.137 9.473 8.132 1.00 96.31 105 ARG A C 1
ATOM 843 O O . ARG A 1 105 ? -1.874 10.403 7.841 1.00 96.31 105 ARG A O 1
ATOM 850 N N . LEU A 1 106 ? -1.551 8.214 8.256 1.00 96.75 106 LEU A N 1
ATOM 851 C CA . LEU A 1 106 ? -2.935 7.775 8.062 1.00 96.75 106 LEU A CA 1
ATOM 852 C C . LEU A 1 106 ? -3.873 8.110 9.236 1.00 96.75 106 LEU A C 1
ATOM 854 O O . LEU A 1 106 ? -5.023 7.702 9.217 1.00 96.75 106 LEU A O 1
ATOM 858 N N . GLY A 1 107 ? -3.416 8.841 10.259 1.00 95.75 107 GLY A N 1
ATOM 859 C CA . GLY A 1 107 ? -4.246 9.198 11.419 1.00 95.75 107 GLY A CA 1
ATOM 860 C C . GLY A 1 107 ? -4.157 8.217 12.593 1.00 95.75 107 GLY A C 1
ATOM 861 O O . GLY A 1 107 ? -4.842 8.386 13.598 1.00 95.75 107 GLY A O 1
ATOM 862 N N . GLY A 1 108 ? -3.258 7.233 12.519 1.00 94.81 108 GLY A N 1
ATOM 863 C CA . GLY A 1 108 ? -3.019 6.246 13.567 1.00 94.81 108 GLY A CA 1
ATOM 864 C C . GLY A 1 108 ? -3.681 4.897 13.295 1.00 94.81 108 GLY A C 1
ATOM 865 O O . GLY A 1 108 ? -4.392 4.700 12.316 1.00 94.81 108 GLY A O 1
ATOM 866 N N . ILE A 1 109 ? -3.424 3.938 14.188 1.00 93.56 109 ILE A N 1
ATOM 867 C CA . ILE A 1 109 ? -3.840 2.535 14.014 1.00 93.56 109 ILE A CA 1
ATOM 868 C C . ILE A 1 109 ? -5.357 2.392 13.959 1.00 93.56 109 ILE A C 1
ATOM 870 O O . ILE A 1 109 ? -5.849 1.582 13.187 1.00 93.56 109 ILE A O 1
ATOM 874 N N . ALA A 1 110 ? -6.093 3.183 14.745 1.00 92.31 110 ALA A N 1
ATOM 875 C CA . ALA A 1 110 ? -7.552 3.142 14.749 1.00 92.31 110 ALA A CA 1
ATOM 876 C C . ALA A 1 110 ? -8.139 3.510 13.378 1.00 92.31 110 ALA A C 1
ATOM 878 O O . ALA A 1 110 ? -9.073 2.856 12.924 1.00 92.31 110 ALA A O 1
ATOM 879 N N . GLU A 1 111 ? -7.557 4.500 12.696 1.00 95.06 111 GLU A N 1
ATOM 880 C CA . GLU A 1 111 ? -8.011 4.888 11.360 1.00 95.06 111 GLU A CA 1
ATOM 881 C C . GLU A 1 111 ? -7.609 3.842 10.319 1.00 95.06 111 GLU A C 1
ATOM 883 O O . GLU A 1 111 ? -8.435 3.439 9.512 1.00 95.06 111 GLU A O 1
ATOM 888 N N . VAL A 1 112 ? -6.385 3.305 10.394 1.00 94.00 112 VAL A N 1
ATOM 889 C CA . VAL A 1 112 ? -5.959 2.195 9.522 1.00 94.00 112 VAL A CA 1
ATOM 890 C C . VAL A 1 112 ? -6.860 0.971 9.693 1.00 94.00 112 VAL A C 1
ATOM 892 O O . VAL A 1 112 ? -7.253 0.358 8.703 1.00 94.00 112 VAL A O 1
ATOM 895 N N . ARG A 1 113 ? -7.208 0.622 10.936 1.00 93.12 113 ARG A N 1
ATOM 896 C CA . ARG A 1 113 ? -8.128 -0.473 11.252 1.00 93.12 113 ARG A CA 1
ATOM 897 C C . ARG A 1 113 ? -9.485 -0.235 10.608 1.00 93.12 113 ARG A C 1
ATOM 899 O O . ARG A 1 113 ? -9.978 -1.114 9.917 1.00 93.12 113 ARG A O 1
ATOM 906 N N . LYS A 1 114 ? -10.050 0.954 10.811 1.00 92.56 114 LYS A N 1
ATOM 907 C CA . LYS A 1 114 ? -11.334 1.342 10.233 1.00 92.56 114 LYS A CA 1
ATOM 908 C C . LYS A 1 114 ? -11.308 1.271 8.706 1.00 92.56 114 LYS A C 1
ATOM 910 O O . LYS A 1 114 ? -12.203 0.680 8.129 1.00 92.56 114 LYS A O 1
ATOM 915 N N . MET A 1 115 ? -10.262 1.794 8.066 1.00 93.19 115 M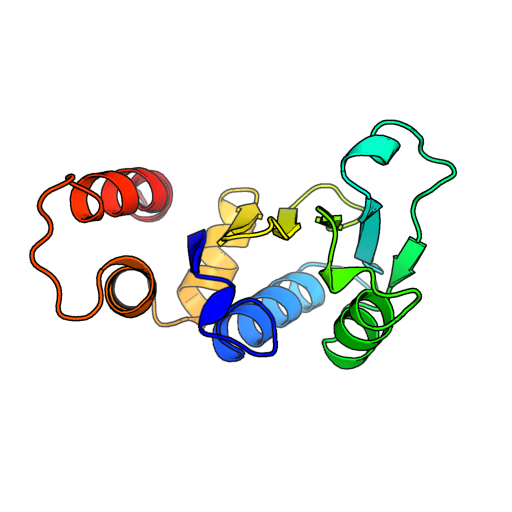ET A N 1
ATOM 916 C CA . MET A 1 115 ? -10.107 1.702 6.614 1.00 93.19 115 MET A CA 1
ATOM 917 C C . MET A 1 115 ? -10.068 0.250 6.127 1.00 93.19 115 MET A C 1
ATOM 919 O O . MET A 1 115 ? -10.695 -0.057 5.126 1.00 93.19 115 MET A O 1
ATOM 923 N N . MET A 1 116 ? -9.344 -0.640 6.813 1.00 92.38 116 MET A N 1
ATOM 924 C CA . MET A 1 116 ? -9.289 -2.059 6.441 1.00 92.38 116 MET A CA 1
ATOM 925 C C . MET A 1 116 ? -10.619 -2.783 6.691 1.00 92.38 116 MET A C 1
ATOM 927 O O . MET A 1 116 ? -10.984 -3.648 5.904 1.00 92.38 116 MET A O 1
ATOM 931 N N . ASP A 1 117 ? -11.349 -2.433 7.753 1.00 90.56 117 ASP A N 1
ATOM 932 C CA . ASP A 1 117 ? -12.687 -2.974 8.020 1.00 90.56 117 ASP A CA 1
ATOM 933 C C . ASP A 1 117 ? -13.688 -2.508 6.952 1.00 90.56 117 ASP A C 1
ATOM 935 O O . ASP A 1 117 ? -14.373 -3.340 6.362 1.00 90.56 117 ASP A O 1
ATOM 939 N N . ASP A 1 118 ? -13.736 -1.204 6.659 1.00 90.19 118 ASP A N 1
ATOM 940 C CA . ASP A 1 118 ? -14.625 -0.620 5.644 1.00 90.19 118 ASP A CA 1
ATOM 941 C C . ASP A 1 118 ? -14.379 -1.239 4.255 1.00 90.19 118 ASP A C 1
ATOM 943 O O . ASP A 1 118 ? -15.312 -1.396 3.470 1.00 90.19 118 ASP A O 1
ATOM 947 N N . ASP A 1 119 ? -13.132 -1.618 3.975 1.00 90.00 119 ASP A N 1
ATOM 948 C CA . ASP A 1 119 ? -12.699 -2.144 2.685 1.00 90.00 119 ASP A CA 1
ATOM 949 C C . ASP A 1 119 ? -12.878 -3.665 2.541 1.00 90.00 119 ASP A C 1
ATOM 951 O O . ASP A 1 119 ? -13.355 -4.138 1.515 1.00 90.00 119 ASP A O 1
ATOM 955 N N . LEU A 1 120 ? -12.533 -4.446 3.573 1.00 86.12 120 LEU A N 1
ATOM 956 C CA . LEU A 1 120 ? -12.559 -5.917 3.519 1.00 86.12 120 LEU A CA 1
ATOM 957 C C . LEU A 1 120 ? -13.866 -6.529 4.040 1.00 86.12 120 LEU A C 1
ATOM 959 O O . LEU A 1 120 ? -14.230 -7.638 3.649 1.00 86.12 120 LEU A O 1
ATOM 963 N N . ILE A 1 121 ? -14.546 -5.849 4.965 1.00 84.44 121 ILE A N 1
ATOM 964 C CA . ILE A 1 121 ? -15.786 -6.318 5.604 1.00 84.44 121 ILE A CA 1
ATOM 965 C C . ILE A 1 121 ? -16.967 -5.463 5.129 1.00 84.44 121 ILE A C 1
ATOM 967 O O . ILE A 1 121 ? -18.063 -5.978 4.882 1.00 84.44 121 ILE A O 1
ATOM 971 N N . GLY A 1 122 ? -16.754 -4.153 4.979 1.00 82.75 122 GLY A N 1
ATOM 972 C CA . GLY A 1 122 ? -17.780 -3.194 4.595 1.00 82.75 122 GLY A CA 1
ATOM 973 C C . GLY A 1 122 ? -18.973 -3.229 5.551 1.00 82.75 122 GLY A C 1
ATOM 974 O O . GLY A 1 122 ? -18.829 -3.121 6.766 1.00 82.75 122 GLY A O 1
ATOM 975 N N . GLY A 1 123 ? -20.179 -3.396 5.003 1.00 76.62 123 GLY A N 1
ATOM 976 C CA . GLY A 1 123 ? -21.414 -3.530 5.788 1.00 76.62 123 GLY A CA 1
ATOM 977 C C . GLY A 1 123 ? -21.774 -4.966 6.189 1.00 76.62 123 GLY A C 1
ATOM 978 O O . GLY A 1 123 ? -22.862 -5.185 6.727 1.00 76.62 123 GLY A O 1
ATOM 979 N N . ALA A 1 124 ? -20.933 -5.955 5.869 1.00 75.69 124 ALA A N 1
ATOM 980 C CA . ALA A 1 124 ? -21.229 -7.356 6.139 1.00 75.69 124 ALA A CA 1
ATOM 981 C C . ALA A 1 124 ? -20.994 -7.718 7.613 1.00 75.69 124 ALA A C 1
ATOM 983 O O . ALA A 1 124 ? -20.207 -7.102 8.326 1.00 75.69 124 ALA A O 1
ATOM 984 N N . VAL A 1 125 ? -21.677 -8.765 8.079 1.00 74.88 125 VAL A N 1
ATOM 985 C CA . VAL A 1 125 ? -21.359 -9.376 9.374 1.00 74.88 125 VAL A CA 1
ATOM 986 C C . VAL A 1 125 ? -20.029 -10.117 9.235 1.00 74.88 125 VAL A C 1
ATOM 988 O O . VAL A 1 125 ? -19.850 -10.873 8.280 1.00 74.88 125 VAL A O 1
ATOM 991 N N . ASP A 1 126 ? -19.120 -9.945 10.196 1.00 79.81 126 ASP A N 1
ATOM 992 C CA . ASP A 1 126 ? -17.833 -10.647 10.224 1.00 79.81 126 ASP A CA 1
ATOM 993 C C . ASP A 1 126 ? -18.003 -12.132 10.599 1.00 79.81 126 ASP A C 1
ATOM 995 O O . ASP A 1 126 ? -17.741 -12.566 11.720 1.00 79.81 126 ASP A O 1
ATOM 999 N N . VAL A 1 127 ? -18.512 -12.924 9.656 1.00 73.88 127 VAL A N 1
ATOM 1000 C CA . VAL A 1 127 ? -18.812 -14.351 9.860 1.00 73.88 127 VAL A CA 1
ATOM 1001 C C . VAL A 1 127 ? -17.538 -15.203 9.886 1.00 73.88 127 VAL A C 1
ATOM 1003 O O . VAL A 1 127 ? -17.521 -16.268 10.501 1.00 73.88 127 VAL A O 1
ATOM 1006 N N . VAL A 1 128 ? -16.472 -14.750 9.223 1.00 76.56 128 VAL A N 1
ATOM 1007 C CA . VAL A 1 128 ? -15.231 -15.522 9.031 1.00 76.56 128 VAL A CA 1
ATOM 1008 C C . VAL A 1 128 ? -14.069 -15.046 9.910 1.00 76.56 128 VAL A C 1
ATOM 1010 O O . VAL A 1 128 ? -12.993 -15.638 9.863 1.00 76.56 128 VAL A O 1
ATOM 1013 N N . GLY A 1 129 ? -14.286 -14.032 10.754 1.00 80.81 129 GLY A N 1
ATOM 1014 C CA . GLY A 1 129 ? -13.305 -13.543 11.724 1.00 80.81 129 GLY A CA 1
ATOM 1015 C C . GLY A 1 129 ? -12.208 -12.668 11.112 1.00 80.81 129 GLY A C 1
ATOM 1016 O O . GLY A 1 129 ? -11.086 -12.643 11.628 1.00 80.81 129 GLY A O 1
ATOM 1017 N N . LEU A 1 130 ? -12.508 -11.961 10.019 1.00 80.50 130 LEU A N 1
ATOM 1018 C CA . LEU A 1 130 ? -11.586 -11.026 9.374 1.00 80.50 130 LEU A CA 1
ATOM 1019 C C . LEU A 1 130 ? -11.180 -9.898 10.316 1.00 80.50 130 LEU A C 1
ATOM 1021 O O . LEU A 1 130 ? -10.013 -9.523 10.313 1.00 80.50 130 LEU A O 1
ATOM 1025 N N . GLY A 1 131 ? -12.073 -9.419 11.183 1.00 82.62 131 GLY A N 1
ATOM 1026 C CA . GLY A 1 131 ? -11.739 -8.392 12.168 1.00 82.62 131 GLY A CA 1
ATOM 1027 C C . GLY A 1 131 ? -10.611 -8.843 13.100 1.00 82.62 131 GLY A C 1
ATOM 1028 O O . GLY A 1 131 ? -9.648 -8.110 13.319 1.00 82.62 131 GLY A O 1
ATOM 1029 N N . GLY A 1 132 ? -10.662 -10.097 13.565 1.00 83.56 132 GLY A N 1
ATOM 1030 C CA . GLY A 1 132 ? -9.595 -10.686 14.381 1.00 83.56 132 GLY A CA 1
ATOM 1031 C C . GLY A 1 132 ? -8.279 -10.866 13.616 1.00 83.56 132 GLY A C 1
ATOM 1032 O O . GLY A 1 132 ? -7.198 -10.682 14.177 1.00 83.56 132 GLY A O 1
ATOM 1033 N N . TYR A 1 133 ? -8.353 -11.182 12.321 1.00 82.75 133 TYR A N 1
ATOM 1034 C CA . TYR A 1 133 ? -7.175 -11.233 11.455 1.00 82.75 133 TYR A CA 1
ATOM 1035 C C . TYR A 1 133 ? -6.541 -9.846 11.270 1.00 82.75 133 TYR A C 1
ATOM 1037 O O . TYR A 1 133 ? -5.321 -9.708 11.387 1.00 82.75 133 TYR A O 1
ATOM 1045 N N . ILE A 1 134 ? -7.355 -8.811 11.047 1.00 85.00 134 ILE A N 1
ATOM 1046 C CA . ILE A 1 134 ? -6.899 -7.423 10.922 1.00 85.00 134 ILE A CA 1
ATOM 1047 C C . ILE A 1 134 ? -6.236 -6.965 12.227 1.00 85.00 134 ILE A C 1
ATOM 1049 O O . ILE A 1 134 ? -5.148 -6.389 12.187 1.00 85.00 134 ILE A O 1
ATOM 1053 N N . ASP A 1 135 ? -6.820 -7.292 13.380 1.00 85.75 135 ASP A N 1
ATOM 1054 C CA . ASP A 1 135 ? -6.204 -7.020 14.682 1.00 85.75 135 ASP A CA 1
ATOM 1055 C C . ASP A 1 135 ? -4.837 -7.692 14.823 1.00 85.75 135 ASP A C 1
ATOM 1057 O O . ASP A 1 135 ? -3.868 -7.047 15.227 1.00 85.75 135 ASP A O 1
ATOM 1061 N N . GLY A 1 136 ? -4.713 -8.953 14.404 1.00 84.19 136 GLY A N 1
ATOM 1062 C CA . GLY A 1 136 ? -3.428 -9.652 14.365 1.00 84.19 136 GLY A CA 1
ATOM 1063 C C . GLY A 1 136 ? -2.387 -8.968 13.469 1.00 84.19 136 GLY A C 1
ATOM 1064 O O . GLY A 1 136 ? -1.211 -8.908 13.827 1.00 84.19 136 GLY A O 1
ATOM 1065 N N . LEU A 1 137 ? -2.800 -8.407 12.326 1.00 81.69 137 LEU A N 1
ATOM 1066 C CA . LEU A 1 137 ? -1.907 -7.663 11.428 1.00 81.69 137 LEU A CA 1
ATOM 1067 C C . LEU A 1 137 ? -1.436 -6.325 12.021 1.00 81.69 137 LEU A C 1
ATOM 1069 O O . LEU A 1 137 ? -0.337 -5.867 11.695 1.00 81.69 137 LEU A O 1
ATOM 1073 N N . LEU A 1 138 ? -2.259 -5.685 12.855 1.00 86.31 138 LEU A N 1
ATOM 1074 C CA . LEU A 1 138 ? -1.992 -4.364 13.436 1.00 86.31 138 LEU A CA 1
ATOM 1075 C C . LEU A 1 138 ? -1.380 -4.423 14.844 1.00 86.31 138 LEU A C 1
ATOM 1077 O O . LEU A 1 138 ? -0.820 -3.427 15.311 1.00 86.31 138 LEU A O 1
ATOM 1081 N N . ASP A 1 139 ? -1.430 -5.572 15.518 1.00 87.00 139 ASP A N 1
ATOM 1082 C CA . ASP A 1 139 ? -0.884 -5.773 16.867 1.00 87.00 139 ASP A CA 1
ATOM 1083 C C . ASP A 1 139 ? 0.585 -5.316 17.014 1.00 87.00 139 ASP A C 1
ATOM 1085 O O . ASP A 1 139 ? 0.872 -4.567 17.955 1.00 87.00 139 ASP A O 1
ATOM 1089 N N . PRO A 1 140 ? 1.514 -5.606 16.075 1.00 84.81 140 PRO A N 1
ATOM 1090 C CA . PRO A 1 140 ? 2.893 -5.125 16.183 1.00 84.81 140 PRO A CA 1
ATOM 1091 C C . PRO A 1 140 ? 3.026 -3.598 16.184 1.00 84.81 140 PRO A C 1
ATOM 1093 O O . PRO A 1 140 ? 3.988 -3.069 16.732 1.00 84.81 140 PRO A O 1
ATOM 1096 N N . LEU A 1 141 ? 2.079 -2.879 15.576 1.00 84.19 141 LEU A N 1
ATOM 1097 C CA . LEU A 1 141 ? 2.078 -1.414 15.540 1.00 84.19 141 LEU A CA 1
ATOM 1098 C C . LEU A 1 141 ? 1.527 -0.816 16.835 1.00 84.19 141 LEU A C 1
ATOM 1100 O O . LEU A 1 141 ? 1.868 0.313 17.185 1.00 84.19 141 LEU A O 1
ATOM 1104 N N . SER A 1 142 ? 0.690 -1.576 17.540 1.00 77.81 142 SER A N 1
ATOM 1105 C CA . SER A 1 142 ? -0.029 -1.144 18.743 1.00 77.81 142 SER A CA 1
ATOM 1106 C C . SER A 1 142 ? 0.840 -1.185 20.000 1.00 77.81 142 SER A C 1
ATOM 1108 O O . SER A 1 142 ? 0.532 -0.532 20.999 1.00 77.81 142 SER A O 1
ATOM 1110 N N . ARG A 1 143 ? 1.943 -1.936 19.956 1.00 68.50 143 ARG A N 1
ATOM 1111 C CA . ARG A 1 143 ? 2.898 -2.080 21.054 1.00 68.50 143 ARG A CA 1
ATOM 1112 C C . ARG A 1 143 ? 3.955 -0.977 20.941 1.00 68.50 143 ARG A C 1
ATOM 1114 O O . ARG A 1 143 ? 4.698 -0.932 19.964 1.00 68.50 143 ARG A O 1
ATOM 1121 N N . ARG A 1 144 ? 3.958 -0.057 21.910 1.00 55.59 144 ARG A N 1
ATOM 1122 C CA . ARG A 1 144 ? 5.009 0.961 22.074 1.00 55.59 144 ARG A CA 1
ATOM 1123 C C . ARG A 1 144 ? 6.284 0.348 22.629 1.00 55.59 144 ARG A C 1
ATOM 1125 O O . ARG A 1 144 ? 6.158 -0.499 23.540 1.00 55.59 144 ARG A O 1
#

Radius of gyration: 15.15 Å; chains: 1; bounding box: 40×27×43 Å

Secondary structure (DSSP, 8-state):
-EEEGGG-TTSS-HHHHHHHHHHHHHHSSS--PEEEEEGGGTT-GGGPEEE-SSHHHHHHHHHGGGGGGS-EEEEETTSSEEEEE-SSEEEEEE-HHHHHHHHHHTT-HHHHHHHHHHHHTTTS--SS-HHHHHHHHHHHHH--

pLDDT: mean 86.85, std 9.0, range [50.16, 96.75]

Foldseek 3Di:
DKFFQVVDPLRHDPLLLVLLLVLVVVPDDPWQWKWKAFPVCPVPPVGIDTFTSDSVRVVVVCPPPVVLCGWMWIGGPVRQWIWINHVTMIDTDGDQVSVLSSQVSCVHPVSVLVRRCCGVVNPHDPPPCVSVVSCVVCVSNVDD